Protein AF-A0A3D5N7U3-F1 (afdb_monomer)

Secondary structure (DSSP, 8-state):
--SSS--TTSPEEEEE--SS-TTSTT-EEEEEPP--HHHHHHHHHHHHHHHTPPPSS-HHHHHHHHHHHHHHHHHHHHTS----

Foldseek 3Di:
DDQPDDDQQAKHKDWADPPPDPVSPPTDIDIHHRHPVVVVVVVVVVCCVVVVPDDPDDVVVVVVVVVVVVQ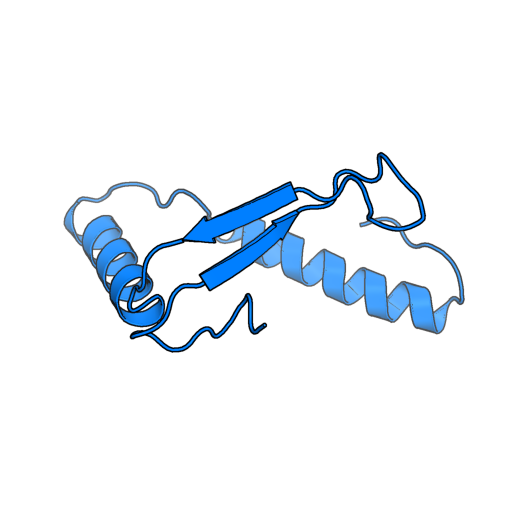VVVCVVVVHHDDD

Mean predicted aligned error: 4.96 Å

Organism: NCBI:txid168935

Radius of gyration: 17.43 Å; Cα contacts (8 Å, |Δi|>4): 74; chains: 1; bounding box: 44×26×42 Å

Sequence (84 aa):
MIPYNAPAGEETVLIVDHGESFDGSMAGCEVLPACDQYTEQAEEFAQAILTQTPLPYGIEDSIASMRVLDAIFASEAQQKWVNV

Structure (mmCIF, N/CA/C/O backbone):
data_AF-A0A3D5N7U3-F1
#
_entry.id   AF-A0A3D5N7U3-F1
#
loop_
_atom_site.group_PDB
_atom_site.id
_atom_site.type_symbol
_atom_site.label_atom_id
_atom_site.label_alt_id
_atom_site.label_comp_id
_atom_site.label_asym_id
_atom_site.label_entity_id
_atom_site.label_seq_id
_atom_site.pdbx_PDB_ins_code
_atom_site.Cartn_x
_atom_site.Cartn_y
_atom_site.Cartn_z
_atom_site.occupancy
_atom_site.B_iso_or_equiv
_atom_site.auth_seq_id
_atom_site.auth_comp_id
_atom_site.auth_asym_id
_atom_site.auth_atom_id
_atom_site.pdbx_PDB_model_num
ATOM 1 N N . MET A 1 1 ? 13.684 1.414 8.274 1.00 64.44 1 MET A N 1
ATOM 2 C CA . MET A 1 1 ? 12.461 2.128 7.862 1.00 64.44 1 MET A CA 1
ATOM 3 C C . MET A 1 1 ? 11.605 1.149 7.093 1.00 64.44 1 MET A C 1
ATOM 5 O O . MET A 1 1 ? 12.131 0.497 6.198 1.00 64.44 1 MET A O 1
ATOM 9 N N . ILE A 1 2 ? 10.344 0.998 7.483 1.00 69.44 2 ILE A N 1
ATOM 10 C CA . ILE A 1 2 ? 9.396 0.095 6.836 1.00 69.44 2 ILE A CA 1
ATOM 11 C C . ILE A 1 2 ? 8.145 0.927 6.526 1.00 69.44 2 ILE A C 1
ATOM 13 O O . ILE A 1 2 ? 7.351 1.146 7.431 1.00 69.44 2 ILE A O 1
ATOM 17 N N . PRO A 1 3 ? 7.992 1.448 5.299 1.00 69.69 3 PRO A N 1
ATOM 18 C CA . PRO A 1 3 ? 6.935 2.417 5.009 1.00 69.69 3 PRO A CA 1
ATOM 19 C C . PRO A 1 3 ? 5.551 1.793 4.774 1.00 69.69 3 PRO A C 1
ATOM 21 O O . PRO A 1 3 ? 4.554 2.480 4.938 1.00 69.69 3 PRO A O 1
ATOM 24 N N . TYR A 1 4 ? 5.468 0.510 4.399 1.00 75.25 4 TYR A N 1
ATOM 25 C CA . TYR A 1 4 ? 4.201 -0.113 3.964 1.00 75.25 4 TYR A CA 1
ATOM 26 C C . TYR A 1 4 ? 3.636 -1.163 4.935 1.00 75.25 4 TYR A C 1
ATOM 28 O O . TYR A 1 4 ? 2.467 -1.532 4.857 1.00 75.25 4 TYR A O 1
ATOM 36 N N . ASN A 1 5 ? 4.460 -1.671 5.847 1.00 83.94 5 ASN A N 1
ATOM 37 C CA . ASN A 1 5 ? 4.085 -2.658 6.862 1.00 83.94 5 ASN A CA 1
ATOM 38 C C . ASN A 1 5 ? 4.719 -2.299 8.209 1.00 83.94 5 ASN A C 1
ATOM 40 O O . ASN A 1 5 ? 5.337 -3.145 8.861 1.00 83.94 5 ASN A O 1
ATOM 44 N N . ALA A 1 6 ? 4.624 -1.018 8.568 1.00 86.75 6 ALA A N 1
ATOM 45 C CA . ALA A 1 6 ? 5.143 -0.509 9.824 1.00 86.75 6 ALA A CA 1
ATOM 46 C C . ALA A 1 6 ? 4.516 -1.258 11.019 1.00 86.75 6 ALA A C 1
ATOM 48 O O . ALA A 1 6 ? 3.352 -1.668 10.953 1.00 86.75 6 ALA A O 1
ATOM 49 N N . PRO A 1 7 ? 5.266 -1.477 12.113 1.00 89.44 7 PRO A N 1
ATOM 50 C CA . PRO A 1 7 ? 4.699 -2.036 13.333 1.00 89.44 7 PRO A CA 1
ATOM 51 C C . PRO A 1 7 ? 3.597 -1.127 13.890 1.00 89.44 7 PRO A C 1
ATOM 53 O O . PRO A 1 7 ? 3.806 0.070 14.045 1.00 89.44 7 PRO A O 1
ATOM 56 N N . ALA A 1 8 ? 2.452 -1.700 14.270 1.00 87.12 8 ALA A N 1
ATOM 57 C CA . ALA A 1 8 ? 1.279 -0.932 14.707 1.00 87.12 8 ALA A CA 1
ATOM 58 C C . ALA A 1 8 ? 1.513 -0.023 15.935 1.00 87.12 8 ALA A C 1
ATOM 60 O O . ALA A 1 8 ? 0.789 0.943 16.155 1.00 87.12 8 ALA A O 1
ATOM 61 N N . GLY A 1 9 ? 2.506 -0.354 16.768 1.00 90.06 9 GLY A N 1
ATOM 62 C CA . GLY A 1 9 ? 2.863 0.406 17.970 1.00 90.06 9 GLY A CA 1
ATOM 63 C C . GLY A 1 9 ? 3.979 1.434 17.768 1.00 90.06 9 GLY A C 1
ATOM 64 O O 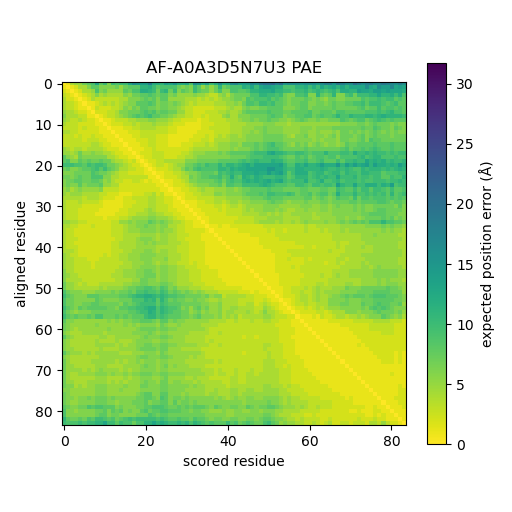. GLY A 1 9 ? 4.430 2.015 18.753 1.00 90.06 9 GLY A O 1
ATOM 65 N N . GLU A 1 10 ? 4.455 1.629 16.538 1.00 90.62 10 GLU A N 1
ATOM 66 C CA . GLU A 1 10 ? 5.586 2.502 16.216 1.00 90.62 10 GLU A CA 1
ATOM 67 C C . GLU A 1 10 ? 5.196 3.555 15.176 1.00 90.62 10 GLU A C 1
ATOM 69 O O . GLU A 1 10 ? 4.275 3.368 14.385 1.00 90.62 10 GLU A O 1
ATOM 74 N N . GLU A 1 11 ? 5.908 4.680 15.175 1.00 92.38 11 GLU A N 1
ATOM 75 C CA . GLU A 1 11 ? 5.731 5.724 14.166 1.00 92.38 11 GLU A CA 1
ATOM 76 C C . GLU A 1 11 ? 6.089 5.207 12.765 1.00 92.38 11 GLU A C 1
ATOM 78 O O . GLU A 1 11 ? 7.056 4.459 12.579 1.00 92.38 11 GLU A O 1
ATOM 83 N N . THR A 1 12 ? 5.339 5.659 11.759 1.00 92.12 12 THR A N 1
ATOM 84 C CA . THR A 1 12 ? 5.653 5.377 10.353 1.00 92.12 12 THR A CA 1
ATOM 85 C C . THR A 1 12 ? 6.362 6.573 9.743 1.00 92.12 12 THR A C 1
ATOM 87 O O . THR A 1 12 ? 5.849 7.689 9.765 1.00 92.12 12 THR A O 1
ATOM 90 N N . VAL A 1 13 ? 7.541 6.338 9.167 1.00 91.19 13 VAL A N 1
ATOM 91 C CA . VAL A 1 13 ? 8.306 7.369 8.457 1.00 91.19 13 VAL A CA 1
ATOM 92 C C . VAL A 1 13 ? 8.123 7.189 6.957 1.00 91.19 13 VAL A C 1
ATOM 94 O O . VAL A 1 13 ? 8.485 6.144 6.408 1.00 91.19 13 VAL A O 1
ATOM 97 N N . LEU A 1 14 ? 7.600 8.224 6.307 1.00 91.06 14 LEU A N 1
ATOM 98 C CA . LEU A 1 14 ? 7.459 8.322 4.862 1.00 91.06 14 LEU A CA 1
ATOM 99 C C . LEU A 1 14 ? 8.521 9.274 4.315 1.00 91.06 14 LEU A C 1
ATOM 101 O O . LEU A 1 14 ? 8.646 10.410 4.770 1.00 91.06 14 LEU A O 1
ATOM 105 N N . ILE A 1 15 ? 9.274 8.809 3.320 1.00 91.50 15 ILE A N 1
ATOM 106 C CA . ILE A 1 15 ? 10.171 9.660 2.538 1.00 91.50 15 ILE A CA 1
ATOM 107 C C . ILE A 1 15 ? 9.499 9.931 1.205 1.00 91.50 15 ILE A C 1
ATOM 109 O O . ILE A 1 15 ? 9.197 8.996 0.461 1.00 91.50 15 ILE A O 1
ATOM 113 N N . VAL A 1 16 ? 9.264 11.206 0.919 1.00 91.62 16 VAL A N 1
ATOM 114 C CA . VAL A 1 16 ? 8.588 11.655 -0.297 1.00 91.62 16 VAL A CA 1
ATOM 115 C C . VAL A 1 16 ? 9.569 12.500 -1.089 1.00 91.62 16 VAL A C 1
ATOM 117 O O . VAL A 1 16 ? 9.940 13.593 -0.672 1.00 91.62 16 VAL A O 1
ATOM 120 N N . ASP A 1 17 ? 10.011 11.980 -2.228 1.00 92.25 17 ASP A N 1
ATOM 121 C CA . ASP A 1 17 ? 10.900 12.698 -3.135 1.00 92.25 17 ASP A CA 1
ATOM 122 C C . ASP A 1 17 ? 10.127 13.150 -4.377 1.00 92.25 17 ASP A C 1
ATOM 124 O O . ASP A 1 17 ? 9.504 12.344 -5.073 1.00 92.25 17 ASP A O 1
ATOM 128 N N . HIS A 1 18 ? 10.170 14.452 -4.648 1.00 91.69 18 HIS A N 1
ATOM 129 C CA . HIS A 1 18 ? 9.566 15.068 -5.828 1.00 91.69 18 HIS A CA 1
ATOM 130 C C . HIS A 1 18 ? 10.535 15.156 -7.021 1.00 91.69 18 HIS A C 1
ATOM 132 O O . HIS A 1 18 ? 10.163 15.665 -8.077 1.00 91.69 18 HIS A O 1
ATOM 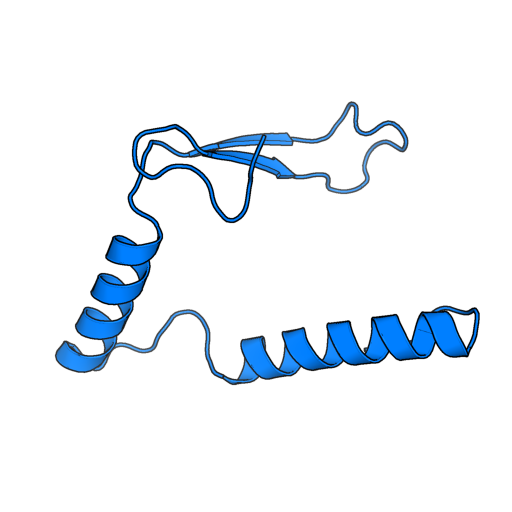138 N N . GLY A 1 19 ? 11.762 14.645 -6.878 1.00 91.00 19 GLY A N 1
ATOM 139 C CA . GLY A 1 19 ? 12.789 14.640 -7.918 1.00 91.00 19 GLY A CA 1
ATOM 140 C C . GLY A 1 19 ? 13.515 15.977 -8.073 1.00 91.00 19 GLY A C 1
ATOM 141 O O . GLY A 1 19 ? 14.082 16.248 -9.130 1.00 91.00 19 GLY A O 1
ATOM 142 N N . GLU A 1 20 ? 13.490 16.828 -7.043 1.00 92.62 20 GLU A N 1
ATOM 143 C CA . GLU A 1 20 ? 14.132 18.152 -7.059 1.00 92.62 20 GLU A CA 1
ATOM 144 C C . GLU A 1 20 ? 15.663 18.068 -6.949 1.00 92.62 20 GLU A C 1
ATOM 146 O O . GLU A 1 20 ? 16.369 18.974 -7.399 1.00 92.62 20 GLU A O 1
ATOM 151 N N . SER A 1 21 ? 16.195 16.962 -6.415 1.00 92.75 21 SER A N 1
ATOM 152 C CA . SER A 1 21 ? 17.628 16.670 -6.407 1.00 92.75 21 SER A CA 1
ATOM 153 C C . SER A 1 21 ? 17.916 15.217 -6.798 1.00 92.75 21 SER A C 1
ATOM 155 O O . SER A 1 21 ? 17.172 14.298 -6.475 1.00 92.75 21 SER A O 1
ATOM 157 N N . PHE A 1 22 ? 19.031 14.987 -7.499 1.00 87.56 22 PHE A N 1
ATOM 158 C CA . PHE A 1 22 ? 19.432 13.638 -7.932 1.00 87.56 22 PHE A CA 1
ATOM 159 C C . PHE A 1 22 ? 19.984 12.763 -6.800 1.00 87.56 22 PHE A C 1
ATOM 161 O O . PHE A 1 22 ? 20.102 11.551 -6.957 1.00 87.56 22 PHE A O 1
ATOM 168 N N . ASP A 1 23 ? 20.374 13.380 -5.689 1.00 90.75 23 ASP A N 1
ATOM 169 C CA . ASP A 1 23 ? 20.941 12.715 -4.517 1.00 90.75 23 ASP A CA 1
ATOM 170 C C . ASP A 1 23 ? 19.914 12.500 -3.393 1.00 90.75 23 ASP A C 1
ATOM 172 O O . ASP A 1 23 ? 20.281 12.008 -2.326 1.00 90.75 23 ASP A O 1
ATOM 176 N N 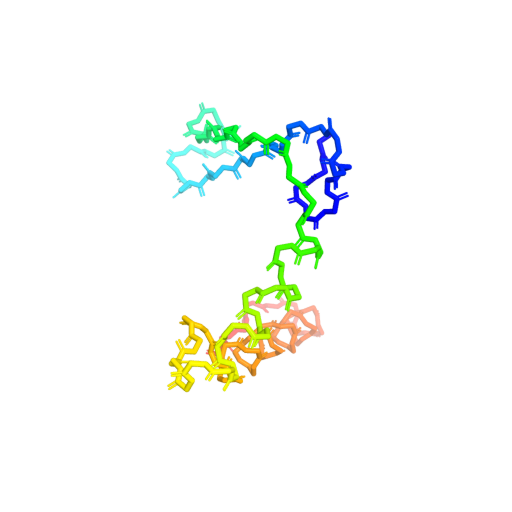. GLY A 1 24 ? 18.651 12.889 -3.609 1.00 86.38 24 GLY A N 1
ATOM 177 C CA . GLY A 1 24 ? 17.580 12.797 -2.616 1.00 86.38 24 GLY A CA 1
ATOM 178 C C . GLY A 1 24 ? 17.742 13.737 -1.416 1.00 86.38 24 GLY A C 1
ATOM 179 O O . GLY A 1 24 ? 16.980 13.634 -0.459 1.00 86.38 24 GLY A O 1
ATOM 180 N N . SER A 1 25 ? 18.711 14.663 -1.429 1.00 91.62 25 SER A N 1
ATOM 181 C CA . SER A 1 25 ? 18.919 15.640 -0.346 1.00 91.62 25 SER A CA 1
ATOM 182 C C . SER A 1 25 ? 17.730 16.580 -0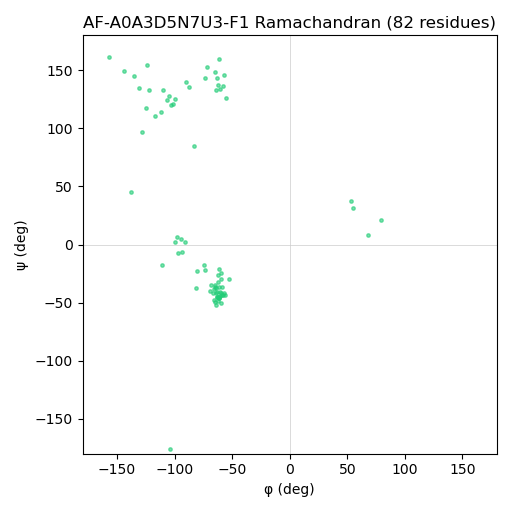.125 1.00 91.62 25 SER A C 1
ATOM 184 O O . SER A 1 25 ? 17.594 17.142 0.962 1.00 91.62 25 SER A O 1
ATOM 186 N N . MET A 1 26 ? 16.870 16.732 -1.135 1.00 90.44 26 MET A N 1
ATOM 187 C CA . MET A 1 26 ? 15.635 17.514 -1.064 1.00 90.44 26 MET A CA 1
ATOM 188 C C . MET A 1 26 ? 14.380 16.667 -0.808 1.00 90.44 26 MET A C 1
ATOM 190 O O . MET A 1 26 ? 13.277 17.209 -0.817 1.00 90.44 26 MET A O 1
ATOM 194 N N . ALA A 1 27 ? 14.517 15.362 -0.553 1.00 94.00 27 ALA A N 1
ATOM 195 C CA . ALA A 1 27 ? 13.375 14.527 -0.206 1.00 94.00 27 ALA A CA 1
ATOM 196 C C . ALA A 1 27 ? 12.753 14.976 1.129 1.00 94.00 27 ALA A C 1
ATOM 198 O O . ALA A 1 27 ? 13.444 15.186 2.131 1.00 94.00 27 ALA A O 1
ATOM 199 N N . GLY A 1 28 ? 11.430 15.107 1.141 1.00 93.00 28 GLY A N 1
ATOM 200 C CA . GLY A 1 28 ? 10.650 15.375 2.338 1.00 93.00 28 GLY A CA 1
ATOM 201 C C . GLY A 1 28 ? 10.587 14.154 3.254 1.00 93.00 28 GLY A C 1
ATOM 202 O O . GLY A 1 28 ? 10.665 13.009 2.806 1.00 93.00 28 GLY A O 1
ATOM 203 N N . CYS A 1 29 ? 10.424 14.409 4.552 1.00 92.38 29 CYS A N 1
ATOM 204 C CA . CYS A 1 29 ? 10.218 13.383 5.566 1.00 92.38 29 CYS A CA 1
ATOM 205 C C . CYS A 1 29 ? 8.935 13.696 6.335 1.00 92.38 29 CYS A C 1
ATOM 207 O O . CYS A 1 29 ? 8.843 14.734 6.994 1.00 92.38 29 CYS A O 1
ATOM 209 N N . GLU A 1 30 ? 7.964 12.792 6.254 1.00 92.75 30 GLU A N 1
ATOM 210 C CA . GLU A 1 30 ? 6.722 12.857 7.014 1.00 92.75 30 GLU A CA 1
ATOM 211 C C . GLU A 1 30 ? 6.711 11.748 8.065 1.00 92.75 30 GLU A C 1
ATOM 213 O O . GLU A 1 30 ? 7.032 10.592 7.780 1.00 92.75 30 GLU A O 1
ATOM 218 N N . VAL A 1 31 ? 6.347 12.106 9.296 1.00 92.50 31 VAL A N 1
ATOM 219 C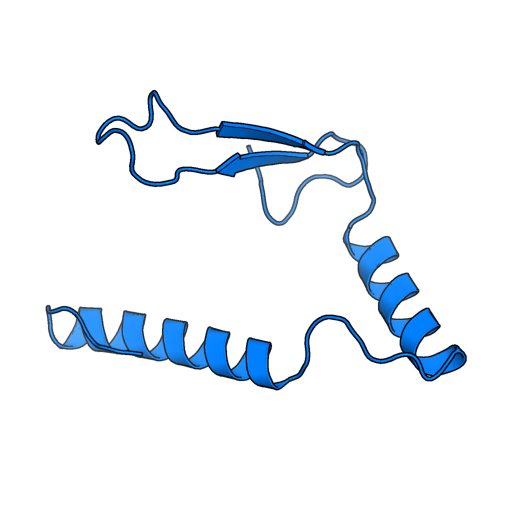 CA . VAL A 1 31 ? 6.223 11.159 10.407 1.00 92.50 31 VAL A CA 1
ATOM 220 C C . VAL A 1 31 ? 4.754 11.054 10.769 1.00 92.50 31 VAL A C 1
ATOM 222 O O . VAL A 1 31 ? 4.145 12.020 11.230 1.00 92.50 31 VAL A O 1
ATOM 225 N N . LEU A 1 32 ? 4.191 9.873 10.545 1.00 91.62 32 LEU A N 1
ATOM 226 C CA . LEU A 1 32 ? 2.847 9.532 10.974 1.00 91.62 32 LEU A CA 1
ATOM 227 C C . LEU A 1 32 ? 2.911 8.919 12.380 1.00 91.62 32 LEU A C 1
ATOM 229 O O . LEU A 1 32 ? 3.818 8.123 12.656 1.00 91.62 32 LEU A O 1
ATOM 233 N N . PRO A 1 33 ? 1.963 9.260 13.270 1.00 93.38 33 PRO A N 1
ATOM 234 C CA . PRO A 1 33 ? 1.892 8.649 14.589 1.00 93.38 33 PRO A CA 1
ATOM 235 C C . PRO A 1 33 ? 1.670 7.137 14.478 1.00 93.38 33 PRO A C 1
ATOM 237 O O . PRO A 1 33 ? 1.180 6.644 13.461 1.00 93.38 33 PRO A O 1
ATOM 240 N N . ALA A 1 34 ? 2.000 6.410 15.546 1.00 92.88 34 ALA A N 1
ATOM 241 C CA . ALA A 1 34 ? 1.711 4.985 15.627 1.00 92.88 34 ALA A CA 1
ATOM 242 C C . ALA A 1 34 ? 0.215 4.717 15.414 1.00 92.88 34 ALA A C 1
ATOM 244 O O . ALA A 1 34 ? -0.631 5.299 16.100 1.00 92.88 34 ALA A O 1
ATOM 245 N N . CYS A 1 35 ? -0.096 3.837 14.468 1.00 91.06 35 CYS A N 1
ATOM 246 C CA . CYS A 1 35 ? -1.450 3.393 14.184 1.00 91.06 35 CYS A CA 1
ATOM 247 C C . CYS A 1 35 ? -1.455 1.917 13.789 1.00 91.06 35 CYS A C 1
ATOM 249 O O . CYS A 1 35 ? -0.520 1.408 13.167 1.00 91.06 35 CYS A O 1
ATOM 251 N N . ASP A 1 36 ? -2.545 1.225 14.110 1.00 93.06 36 ASP A N 1
ATOM 252 C CA . ASP A 1 36 ? -2.793 -0.099 13.558 1.00 93.06 36 ASP A CA 1
ATOM 253 C C . ASP A 1 36 ? -3.428 0.043 12.172 1.00 93.06 36 ASP A C 1
ATOM 255 O O . ASP A 1 36 ? -4.648 0.013 12.015 1.00 93.06 36 ASP A O 1
ATOM 259 N N . GLN A 1 37 ? -2.576 0.205 11.159 1.00 89.56 37 GLN A N 1
ATOM 260 C CA . GLN A 1 37 ? -2.990 0.431 9.771 1.00 89.56 37 GLN A CA 1
ATOM 261 C C . GLN A 1 37 ? -3.983 -0.617 9.233 1.00 89.56 37 GLN A C 1
ATOM 263 O O . GLN A 1 37 ? -4.796 -0.299 8.369 1.00 89.56 37 GLN A O 1
ATOM 268 N N . TYR A 1 38 ? -3.937 -1.860 9.726 1.00 91.44 38 TYR A N 1
ATOM 269 C CA . TYR A 1 38 ? -4.841 -2.917 9.269 1.00 91.44 38 TYR A CA 1
ATOM 270 C C . TYR A 1 38 ? -6.204 -2.827 9.949 1.00 91.44 38 TYR A C 1
ATOM 272 O O . TYR A 1 38 ? -7.224 -3.065 9.299 1.00 91.44 38 TYR A O 1
ATOM 280 N N . THR A 1 39 ? -6.227 -2.461 11.233 1.00 94.44 39 THR A N 1
ATOM 281 C CA . THR A 1 39 ? -7.474 -2.178 11.948 1.00 94.44 39 THR A CA 1
ATOM 282 C C . THR A 1 39 ? -8.167 -0.958 11.343 1.00 94.44 39 THR A C 1
ATOM 284 O O . THR A 1 39 ? -9.322 -1.077 10.944 1.00 94.44 39 THR A O 1
ATOM 287 N N . GLU A 1 40 ? -7.454 0.156 11.149 1.00 92.19 40 GLU A N 1
ATOM 288 C CA . GLU A 1 40 ? -7.999 1.372 10.518 1.00 92.19 40 GLU A CA 1
ATOM 289 C C . GLU A 1 40 ? -8.568 1.080 9.118 1.00 92.19 40 GLU A C 1
ATOM 291 O O . GLU A 1 40 ? -9.683 1.482 8.789 1.00 92.19 40 GLU A O 1
ATOM 296 N N . GLN A 1 41 ? -7.855 0.296 8.298 1.00 91.94 41 GLN A N 1
ATOM 297 C CA . GLN A 1 41 ? -8.339 -0.109 6.975 1.00 91.94 41 GLN A CA 1
ATOM 298 C C . GLN A 1 41 ? -9.652 -0.906 7.049 1.00 91.94 41 GLN A C 1
ATOM 300 O O . GLN A 1 41 ? -10.563 -0.688 6.244 1.00 91.94 41 GLN A O 1
ATOM 305 N N . ALA A 1 42 ? -9.743 -1.860 7.977 1.00 94.00 42 ALA A N 1
ATOM 306 C CA . ALA A 1 42 ? -10.931 -2.689 8.140 1.00 94.00 42 ALA A CA 1
ATOM 307 C C . ALA A 1 42 ? -12.119 -1.882 8.683 1.00 94.00 42 ALA A C 1
ATOM 309 O O . ALA A 1 42 ? -13.250 -2.076 8.226 1.00 94.00 42 ALA A O 1
ATOM 310 N N . GLU A 1 43 ? -11.869 -0.974 9.628 1.00 95.00 43 GLU A N 1
ATOM 311 C CA . GLU A 1 43 ? -12.885 -0.099 10.206 1.00 95.00 43 GLU A CA 1
ATOM 312 C C . GLU A 1 43 ? -13.431 0.884 9.172 1.00 95.00 43 GLU A C 1
ATOM 314 O O . GLU A 1 43 ? -14.648 0.944 9.001 1.00 95.00 43 GLU A O 1
ATOM 319 N N . GLU A 1 44 ? -12.577 1.564 8.404 1.00 93.25 44 GLU A N 1
ATOM 320 C CA . GLU A 1 44 ? -13.012 2.477 7.338 1.00 93.25 44 GLU A CA 1
ATOM 321 C C . GLU A 1 44 ? -13.828 1.753 6.259 1.00 93.25 44 GLU A C 1
ATOM 323 O O . GLU A 1 44 ? -14.877 2.235 5.822 1.00 93.25 44 GLU A O 1
ATOM 328 N N . PHE A 1 45 ? -13.416 0.541 5.875 1.00 92.38 45 PHE A N 1
ATOM 329 C CA . PHE A 1 45 ? -14.195 -0.289 4.957 1.00 92.38 45 PHE A CA 1
ATOM 330 C C . PHE A 1 45 ? -15.580 -0.642 5.524 1.00 92.38 45 PHE A C 1
ATOM 332 O O . PHE A 1 45 ? -16.594 -0.513 4.830 1.00 92.38 45 PHE A O 1
ATOM 339 N N . ALA A 1 46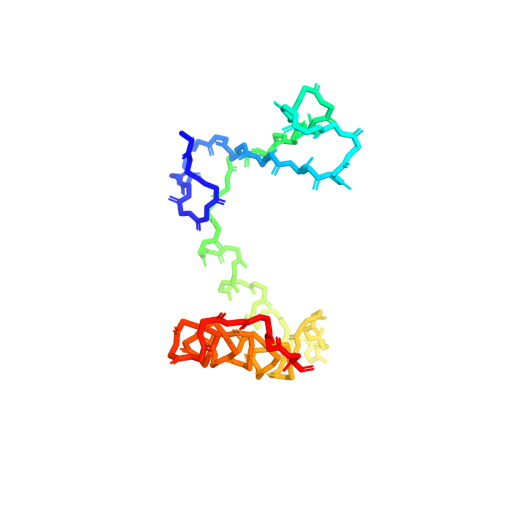 ? -15.646 -1.066 6.790 1.00 95.50 46 ALA A N 1
ATOM 340 C CA . ALA A 1 46 ? -16.907 -1.381 7.454 1.00 95.50 46 ALA A CA 1
ATOM 341 C C . ALA A 1 46 ? -17.806 -0.140 7.586 1.00 95.50 46 ALA A C 1
ATOM 343 O O . ALA A 1 46 ? -19.008 -0.221 7.319 1.00 95.50 46 ALA A O 1
ATOM 344 N N . GLN A 1 47 ? -17.233 1.013 7.936 1.00 95.19 47 GLN A N 1
ATOM 345 C CA . GLN A 1 47 ? -17.947 2.284 8.020 1.00 95.19 47 GLN A CA 1
ATOM 346 C C . GLN A 1 47 ? -18.534 2.685 6.671 1.00 95.19 47 GLN A C 1
ATOM 348 O O . GLN A 1 47 ? -19.720 3.011 6.610 1.00 95.19 47 GLN A O 1
ATOM 353 N N . ALA A 1 48 ? -17.767 2.598 5.582 1.00 94.56 48 ALA A N 1
ATOM 354 C CA . ALA A 1 48 ? -18.252 2.902 4.237 1.00 94.56 48 ALA A CA 1
ATOM 355 C C . ALA A 1 48 ? -19.476 2.049 3.856 1.00 94.56 48 ALA A C 1
ATOM 357 O O . ALA A 1 48 ? -20.460 2.575 3.330 1.00 94.56 48 ALA A O 1
ATOM 358 N N . ILE A 1 49 ? -19.471 0.753 4.198 1.00 94.56 49 ILE A N 1
ATOM 359 C CA . ILE A 1 49 ? -20.625 -0.137 3.990 1.00 94.56 49 ILE A CA 1
ATOM 360 C C . ILE A 1 49 ? -21.831 0.312 4.821 1.00 94.56 49 ILE A C 1
ATOM 362 O O . ILE A 1 49 ? -22.930 0.455 4.283 1.00 94.56 49 ILE A O 1
ATOM 366 N N . LEU A 1 50 ? -21.641 0.515 6.128 1.00 97.75 50 LEU A N 1
ATOM 367 C CA . LEU A 1 50 ? -22.726 0.833 7.063 1.00 97.75 50 LEU A CA 1
ATOM 368 C C . LEU A 1 50 ? -23.385 2.179 6.755 1.00 97.75 50 LEU A C 1
ATOM 370 O O . LEU A 1 50 ? -24.599 2.325 6.883 1.00 97.75 50 LEU A O 1
ATOM 374 N N . THR A 1 51 ? -22.580 3.155 6.349 1.00 97.38 51 THR A N 1
ATOM 37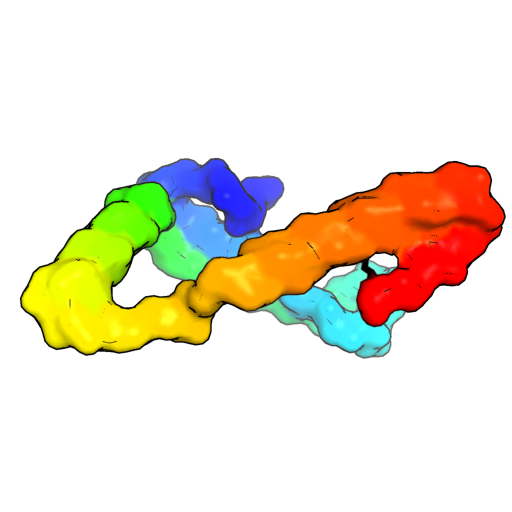5 C CA . THR A 1 51 ? -23.014 4.531 6.080 1.00 97.38 51 THR A CA 1
ATOM 376 C C . THR A 1 51 ? -23.374 4.773 4.617 1.00 97.38 51 THR A C 1
ATOM 378 O O . THR A 1 51 ? -23.889 5.838 4.292 1.00 97.38 51 THR A O 1
ATOM 381 N N . GLN A 1 52 ? -23.141 3.789 3.740 1.00 95.31 52 GLN A N 1
ATOM 382 C CA . GLN A 1 52 ? -23.284 3.918 2.286 1.00 95.31 52 GLN A CA 1
ATOM 383 C C . GLN A 1 52 ? -22.457 5.075 1.704 1.00 95.31 52 GLN A C 1
ATOM 385 O O . GLN A 1 52 ? -22.842 5.701 0.713 1.00 95.31 52 GLN A O 1
ATOM 390 N N . THR A 1 53 ? -21.314 5.362 2.325 1.00 92.75 53 THR A N 1
ATOM 391 C CA . THR A 1 53 ? -20.408 6.425 1.891 1.00 92.75 53 THR A CA 1
ATOM 392 C C . THR A 1 53 ? -19.442 5.861 0.850 1.00 92.75 53 THR A C 1
ATOM 394 O O . THR A 1 53 ? -18.929 4.755 1.040 1.00 92.75 53 THR A O 1
ATOM 397 N N . PRO A 1 54 ? -19.183 6.563 -0.268 1.00 88.69 54 PRO A N 1
ATOM 398 C CA . PRO A 1 54 ? -18.187 6.108 -1.228 1.00 88.69 54 PRO A CA 1
ATOM 399 C C . PRO A 1 54 ? -16.800 6.073 -0.582 1.00 88.69 54 PRO A C 1
ATOM 401 O O . PRO A 1 54 ? -16.410 7.007 0.119 1.00 88.69 54 PRO A O 1
ATOM 404 N N . LEU A 1 55 ? -16.049 5.006 -0.856 1.00 87.12 55 LEU A N 1
ATOM 405 C CA . LEU A 1 55 ? -14.636 4.946 -0.503 1.00 87.12 55 LEU A CA 1
ATOM 406 C C . LEU A 1 55 ? -13.856 6.004 -1.300 1.00 87.12 55 LEU A C 1
ATOM 408 O O . LEU A 1 55 ? -14.210 6.276 -2.452 1.00 87.12 55 LEU A O 1
ATOM 412 N N . PRO A 1 56 ? -12.779 6.566 -0.727 1.00 85.12 56 PRO A N 1
ATOM 413 C CA . PRO A 1 56 ? -11.943 7.544 -1.421 1.00 85.12 56 PRO A CA 1
ATOM 414 C C . PRO A 1 56 ? -11.279 6.968 -2.681 1.00 85.12 56 PRO A C 1
ATOM 416 O O . PRO A 1 56 ? -11.012 7.716 -3.617 1.00 85.12 56 PRO A O 1
ATOM 419 N N . TYR A 1 57 ? -11.067 5.649 -2.715 1.00 88.12 57 TYR A N 1
ATOM 420 C CA . TYR A 1 57 ? -10.441 4.918 -3.815 1.00 88.12 57 TYR A CA 1
ATOM 421 C C . TYR A 1 57 ? -11.298 3.711 -4.198 1.00 88.12 57 TYR A C 1
ATOM 423 O O . TYR A 1 57 ? -11.794 2.979 -3.336 1.00 88.12 57 TYR A O 1
ATOM 431 N N . GLY A 1 58 ? -11.494 3.516 -5.500 1.00 89.25 58 GLY A N 1
ATOM 432 C CA . GLY A 1 58 ? -12.332 2.451 -6.051 1.00 89.25 58 GLY A CA 1
ATOM 433 C C . GLY A 1 58 ? -11.526 1.288 -6.628 1.00 89.25 58 GLY A C 1
ATOM 434 O O . GLY A 1 58 ? -10.297 1.272 -6.617 1.00 89.25 58 GLY A O 1
ATOM 435 N N . ILE A 1 59 ? -12.228 0.320 -7.222 1.00 92.50 59 ILE A N 1
ATOM 436 C CA . ILE A 1 59 ? -11.588 -0.798 -7.939 1.00 92.50 59 ILE A CA 1
ATOM 437 C C . ILE A 1 59 ? -10.720 -0.293 -9.104 1.00 92.50 59 ILE A C 1
ATOM 439 O O . ILE A 1 59 ? -9.701 -0.905 -9.417 1.00 92.50 59 ILE A O 1
ATOM 443 N N . GLU A 1 60 ? -11.073 0.842 -9.710 1.00 95.19 60 GLU A N 1
ATOM 444 C CA . GLU A 1 60 ? -10.302 1.439 -10.805 1.00 95.19 60 GLU A CA 1
ATOM 445 C C . GLU A 1 60 ? -8.851 1.763 -10.407 1.00 95.19 60 GLU A C 1
ATOM 447 O O . GLU A 1 60 ? -7.944 1.517 -11.201 1.00 95.19 60 GLU A O 1
ATOM 452 N N . ASP A 1 61 ? -8.597 2.197 -9.167 1.00 94.69 61 ASP A N 1
ATOM 453 C CA . ASP A 1 61 ? -7.228 2.435 -8.675 1.00 94.69 61 ASP A CA 1
ATOM 454 C C . ASP A 1 61 ? -6.438 1.132 -8.529 1.00 94.69 61 ASP A C 1
ATOM 456 O O . ASP A 1 61 ? -5.239 1.070 -8.818 1.00 94.69 61 ASP A O 1
ATOM 460 N N . SER A 1 62 ? -7.116 0.050 -8.137 1.00 94.25 62 SER A N 1
ATOM 461 C CA . SER A 1 62 ? -6.502 -1.279 -8.079 1.00 94.25 62 SER A CA 1
ATOM 462 C C . SER A 1 62 ? -6.152 -1.779 -9.481 1.00 94.25 62 SER A C 1
ATOM 464 O O . SER A 1 62 ? -5.061 -2.302 -9.699 1.00 94.25 62 SER A O 1
ATOM 466 N N . ILE A 1 63 ? -7.040 -1.570 -10.458 1.00 97.06 63 ILE A N 1
ATOM 467 C CA . ILE A 1 63 ? -6.791 -1.916 -11.864 1.00 97.06 63 ILE A CA 1
ATOM 468 C C . ILE A 1 63 ? -5.623 -1.094 -12.421 1.00 97.06 63 ILE A C 1
ATOM 470 O O . ILE A 1 63 ? -4.745 -1.658 -13.074 1.00 97.06 63 ILE A O 1
ATOM 474 N N . ALA A 1 64 ? -5.580 0.214 -12.154 1.00 97.00 64 ALA A N 1
ATOM 475 C CA . ALA A 1 64 ? -4.473 1.074 -12.562 1.00 97.00 64 ALA A CA 1
ATOM 476 C C . ALA A 1 64 ? -3.143 0.588 -11.966 1.00 97.00 64 ALA A C 1
ATOM 478 O O . ALA A 1 64 ? -2.155 0.459 -12.688 1.00 97.00 64 ALA A O 1
ATOM 479 N N . SER A 1 65 ? -3.142 0.218 -10.683 1.00 96.31 65 SER A N 1
ATOM 480 C CA . SER A 1 65 ? -1.972 -0.351 -10.005 1.00 96.31 65 SER A CA 1
ATOM 481 C C . SER A 1 65 ? -1.496 -1.655 -10.661 1.00 96.31 65 SER A C 1
ATOM 483 O O . SER A 1 65 ? -0.297 -1.839 -10.862 1.00 96.31 65 SER A O 1
ATOM 485 N N . MET A 1 66 ? -2.412 -2.547 -11.061 1.00 97.81 66 MET A N 1
ATOM 486 C CA . MET A 1 66 ? -2.049 -3.780 -11.780 1.00 97.81 66 MET A CA 1
ATOM 487 C C . MET A 1 66 ? -1.463 -3.498 -13.168 1.00 97.81 66 MET A C 1
ATOM 489 O O . MET A 1 66 ? -0.476 -4.125 -13.540 1.00 97.81 66 MET A O 1
ATOM 493 N N . ARG A 1 67 ? -1.985 -2.504 -13.902 1.00 98.12 67 ARG A N 1
ATOM 494 C CA . ARG A 1 67 ? -1.409 -2.085 -15.195 1.00 98.12 67 ARG A CA 1
ATOM 495 C C . ARG A 1 67 ? 0.023 -1.571 -15.056 1.00 98.12 67 ARG A C 1
ATOM 497 O O . ARG A 1 67 ? 0.848 -1.836 -15.925 1.00 98.12 67 ARG A O 1
ATOM 504 N N . VAL A 1 68 ? 0.334 -0.872 -13.961 1.00 97.94 68 VAL A N 1
ATOM 505 C CA . VAL A 1 68 ? 1.712 -0.453 -13.658 1.00 97.94 68 VAL A CA 1
ATOM 506 C C . VAL A 1 68 ? 2.614 -1.673 -13.460 1.00 97.94 68 VAL A C 1
ATOM 508 O O . VAL A 1 68 ? 3.701 -1.716 -14.032 1.00 97.94 68 VAL A O 1
ATOM 511 N N . LEU A 1 69 ? 2.170 -2.684 -12.702 1.00 97.69 69 LEU A N 1
ATOM 512 C CA . LEU A 1 69 ? 2.942 -3.921 -12.523 1.00 97.69 69 LEU A CA 1
ATOM 513 C C . LEU A 1 69 ? 3.170 -4.645 -13.857 1.00 97.69 69 LEU A C 1
ATOM 515 O O . LEU A 1 69 ? 4.303 -5.025 -14.153 1.00 97.69 69 LEU A O 1
ATOM 519 N N . ASP A 1 70 ? 2.136 -4.771 -14.689 1.00 98.31 70 ASP A N 1
ATOM 520 C CA . ASP A 1 70 ? 2.251 -5.360 -16.028 1.00 98.31 70 ASP A CA 1
ATOM 521 C C . ASP A 1 70 ? 3.272 -4.604 -16.892 1.00 98.31 70 ASP A C 1
ATOM 523 O O . ASP A 1 70 ? 4.118 -5.215 -17.552 1.00 98.31 70 ASP A O 1
ATOM 527 N N . ALA A 1 71 ? 3.247 -3.268 -16.856 1.00 98.38 71 ALA A N 1
ATOM 528 C CA . ALA A 1 71 ? 4.198 -2.430 -17.578 1.00 98.38 71 ALA A CA 1
ATOM 529 C C . ALA A 1 71 ? 5.639 -2.596 -17.068 1.00 98.38 71 ALA A C 1
ATOM 531 O O . ALA A 1 71 ? 6.567 -2.572 -17.877 1.00 98.38 71 ALA A O 1
ATOM 532 N N . ILE A 1 72 ? 5.846 -2.818 -15.763 1.00 98.12 72 ILE A N 1
ATOM 533 C CA . ILE A 1 72 ? 7.171 -3.115 -15.192 1.00 98.12 72 ILE A CA 1
ATOM 534 C C . ILE A 1 72 ? 7.723 -4.422 -15.775 1.00 98.12 72 ILE A C 1
ATOM 536 O O . ILE A 1 72 ? 8.855 -4.440 -16.264 1.00 98.12 72 ILE A O 1
ATOM 540 N N . PHE A 1 73 ? 6.924 -5.494 -15.796 1.00 98.19 73 PHE A N 1
ATOM 541 C CA . PHE A 1 73 ? 7.344 -6.764 -16.401 1.00 98.19 73 PHE A CA 1
ATOM 542 C C . PHE A 1 73 ? 7.592 -6.627 -17.908 1.00 98.19 73 PHE A C 1
ATOM 544 O O . PHE A 1 73 ? 8.579 -7.142 -18.432 1.00 98.19 73 PHE A O 1
ATOM 551 N N . ALA A 1 74 ? 6.735 -5.891 -18.617 1.00 98.31 74 ALA A N 1
ATOM 552 C CA . ALA A 1 74 ? 6.905 -5.642 -20.045 1.00 98.31 74 ALA A CA 1
ATOM 553 C C . ALA A 1 74 ? 8.161 -4.808 -20.357 1.00 98.31 74 ALA A C 1
ATOM 555 O O . ALA A 1 74 ? 8.816 -5.052 -21.372 1.00 98.31 74 ALA A O 1
ATOM 556 N N . SER A 1 75 ? 8.489 -3.836 -19.503 1.00 98.56 75 SER A N 1
ATOM 557 C CA . SER A 1 75 ? 9.684 -2.993 -19.605 1.00 98.56 75 SER A CA 1
ATOM 558 C C . SER A 1 75 ? 10.959 -3.820 -19.473 1.00 98.56 75 SER A C 1
ATOM 560 O O . SER A 1 75 ? 11.861 -3.695 -20.304 1.00 98.56 75 SER A O 1
ATOM 562 N N . GLU A 1 76 ? 11.002 -4.732 -18.496 1.00 98.19 76 GLU A N 1
ATOM 563 C CA . GLU A 1 76 ? 12.112 -5.672 -18.320 1.00 98.19 76 GLU A CA 1
ATOM 564 C C . GLU A 1 76 ? 12.281 -6.558 -19.560 1.00 98.19 76 GLU A C 1
ATOM 566 O O . GLU A 1 76 ? 13.355 -6.569 -20.163 1.00 98.19 76 GLU A O 1
ATOM 571 N N . ALA A 1 77 ? 11.206 -7.184 -20.037 1.00 98.19 77 ALA A N 1
ATOM 572 C CA . ALA A 1 77 ? 11.274 -8.067 -21.198 1.00 98.19 77 ALA A CA 1
ATOM 573 C C . ALA A 1 77 ? 11.721 -7.344 -22.486 1.00 98.19 77 ALA A C 1
ATOM 575 O O . ALA A 1 77 ? 12.364 -7.940 -23.352 1.00 98.19 77 ALA A O 1
ATOM 576 N N . GLN A 1 78 ? 11.375 -6.061 -22.636 1.00 97.81 78 GLN A N 1
ATOM 577 C CA . GLN A 1 78 ? 11.678 -5.264 -23.830 1.00 97.81 78 GLN A CA 1
ATOM 578 C C . GLN A 1 78 ? 12.941 -4.404 -23.703 1.00 97.81 78 GLN A C 1
ATOM 580 O O . GLN A 1 78 ? 13.346 -3.791 -24.694 1.00 97.81 78 GLN A O 1
ATOM 585 N N . GLN A 1 79 ? 13.546 -4.338 -22.514 1.00 97.94 79 GLN A N 1
ATOM 586 C CA . GLN A 1 79 ? 14.712 -3.505 -22.204 1.00 97.94 79 GLN A CA 1
ATOM 587 C C . GLN A 1 79 ? 14.508 -2.020 -22.568 1.00 97.94 79 GLN A C 1
ATOM 589 O O . GLN A 1 79 ? 15.417 -1.348 -23.059 1.00 97.94 79 GLN A O 1
ATOM 594 N N . LYS A 1 80 ? 13.293 -1.498 -22.364 1.00 97.50 80 LYS A N 1
ATOM 595 C CA . LYS A 1 80 ? 12.939 -0.096 -22.636 1.00 97.50 80 LYS A CA 1
ATOM 596 C C . LYS A 1 80 ? 11.728 0.333 -21.818 1.00 97.50 80 LYS A C 1
ATOM 598 O O . LYS A 1 80 ? 10.913 -0.496 -21.436 1.00 97.50 80 LYS A O 1
ATOM 603 N N . TRP A 1 81 ? 11.555 1.643 -21.674 1.00 96.69 81 TRP A N 1
ATOM 604 C CA . TRP A 1 81 ? 10.350 2.224 -21.089 1.00 96.69 81 TRP A CA 1
ATOM 605 C C . TRP A 1 81 ? 9.08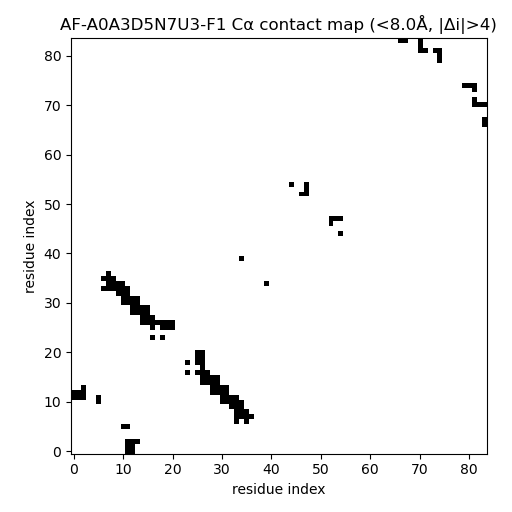2 1.812 -21.846 1.00 96.69 81 TRP A C 1
ATOM 607 O O . TRP A 1 81 ? 9.037 1.837 -23.081 1.00 96.69 81 TRP A O 1
ATOM 617 N N . VAL A 1 82 ? 8.048 1.463 -21.081 1.00 97.31 82 VAL A N 1
ATOM 618 C CA . VAL A 1 82 ? 6.714 1.093 -21.560 1.00 97.31 82 VAL A CA 1
ATOM 619 C C . VAL A 1 82 ? 5.703 2.036 -20.916 1.00 97.31 82 VAL A C 1
ATOM 621 O O . VAL A 1 82 ? 5.766 2.284 -19.715 1.00 97.31 82 VAL A O 1
ATOM 624 N N . ASN A 1 83 ? 4.796 2.581 -21.727 1.00 95.62 83 ASN A N 1
ATOM 625 C CA . ASN A 1 83 ? 3.704 3.415 -21.232 1.00 95.62 83 ASN A CA 1
ATOM 626 C C . ASN A 1 83 ? 2.650 2.546 -20.540 1.00 95.62 83 ASN A C 1
ATOM 628 O O . ASN A 1 83 ? 2.357 1.445 -21.013 1.00 95.62 83 ASN A O 1
ATOM 632 N N . VAL A 1 84 ? 2.080 3.084 -19.463 1.00 93.81 84 VAL A N 1
ATOM 633 C CA . VAL A 1 84 ? 0.907 2.540 -18.764 1.00 93.81 84 VAL A CA 1
ATOM 634 C C . VAL A 1 84 ? -0.370 3.065 -19.412 1.00 93.81 84 VAL A C 1
ATOM 636 O O . VAL A 1 84 ? -0.369 4.253 -19.812 1.00 93.81 84 VAL A O 1
#

Nearest PDB structures (foldseek):
  4v5o-assembly2_BZ  TM=3.057E-01  e=1.884E+00  Tetrahymena thermophila
  7kdc-assembly2_D  TM=1.934E-01  e=1.645E+00  Mus musculus
  8ipb-assembly1_cb  TM=3.768E-01  e=8.951E+00  Triticum aestivum

Solvent-accessible surface area (backbone atoms only — not comparable to full-atom values): 5178 Å² total; per-residue (Å²): 137,50,72,89,75,47,58,42,88,39,67,34,56,43,78,51,68,88,71,88,38,97,82,54,84,68,40,45,77,47,77,44,74,55,46,49,66,67,58,54,53,50,50,53,53,52,46,27,64,78,69,70,44,82,67,98,70,57,71,66,58,57,52,52,54,51,45,48,53,52,26,52,56,51,17,63,79,65,76,44,93,56,82,114

pLDDT: mean 92.23, std 6.17, range [64.44, 98.56]